Protein AF-A0A1Z8PYD3-F1 (afdb_monomer_lite)

Structure (mmCIF, N/CA/C/O backbone):
data_AF-A0A1Z8PYD3-F1
#
_entry.id   AF-A0A1Z8PYD3-F1
#
loop_
_atom_site.group_PDB
_atom_site.id
_atom_site.type_symbol
_atom_site.label_atom_id
_atom_site.label_alt_id
_atom_site.label_comp_id
_atom_site.label_asym_id
_atom_site.label_entity_id
_atom_site.label_seq_id
_atom_site.pdbx_PDB_ins_code
_atom_site.Cartn_x
_atom_site.Cartn_y
_atom_site.Cartn_z
_atom_site.occupancy
_atom_site.B_iso_or_equiv
_atom_site.auth_seq_id
_atom_site.auth_comp_id
_atom_site.auth_asym_id
_atom_site.auth_atom_id
_atom_site.pdbx_PDB_model_num
ATOM 1 N N . MET A 1 1 ? -31.401 2.989 8.892 1.00 47.44 1 MET A N 1
AT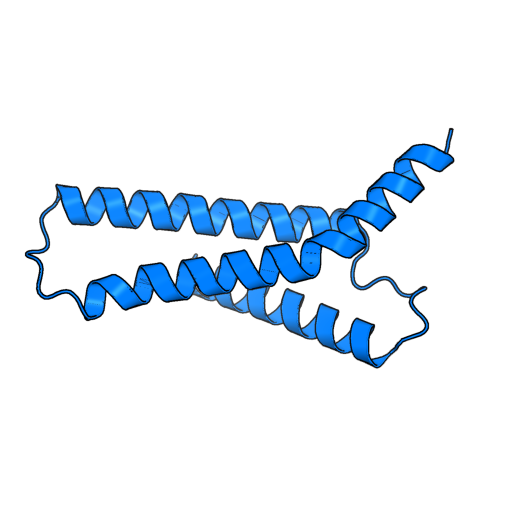OM 2 C CA . MET A 1 1 ? -30.452 2.799 7.770 1.00 47.44 1 MET A CA 1
ATOM 3 C C . MET A 1 1 ? -28.977 2.958 8.163 1.00 47.44 1 MET A C 1
ATOM 5 O O . MET A 1 1 ? -28.135 2.705 7.321 1.00 47.44 1 MET A O 1
ATOM 9 N N . ALA A 1 2 ? -28.637 3.248 9.429 1.00 58.34 2 ALA A N 1
ATOM 10 C CA . ALA A 1 2 ? -27.244 3.328 9.898 1.00 58.34 2 ALA A CA 1
ATOM 11 C C . ALA A 1 2 ? -26.487 1.977 9.936 1.00 58.34 2 ALA A C 1
ATOM 13 O O . ALA A 1 2 ? -25.269 1.954 10.019 1.00 58.34 2 ALA A O 1
ATOM 14 N N . SER A 1 3 ? -27.187 0.839 9.855 1.00 73.94 3 SER A N 1
ATOM 15 C CA . SER A 1 3 ? -26.572 -0.475 10.103 1.00 73.94 3 SER A CA 1
ATOM 16 C C . SER A 1 3 ? -25.615 -0.949 9.007 1.00 73.94 3 SER A C 1
ATOM 18 O O . SER A 1 3 ? -24.657 -1.643 9.324 1.00 73.94 3 SER A O 1
ATOM 20 N N . ILE A 1 4 ? -25.874 -0.620 7.736 1.00 81.44 4 ILE A N 1
ATOM 21 C CA . ILE A 1 4 ? -25.061 -1.126 6.617 1.00 81.44 4 ILE A CA 1
ATOM 22 C C . ILE A 1 4 ? -23.753 -0.346 6.534 1.00 81.44 4 ILE A C 1
ATOM 24 O O . ILE A 1 4 ? -22.697 -0.955 6.484 1.00 81.44 4 ILE A O 1
ATOM 28 N N . GLU A 1 5 ? -23.809 0.986 6.600 1.00 80.75 5 GLU A N 1
ATOM 29 C CA . GLU A 1 5 ? -22.611 1.829 6.542 1.00 80.75 5 GLU A CA 1
ATOM 30 C C . GLU A 1 5 ? -21.645 1.528 7.695 1.00 80.75 5 GLU A C 1
ATOM 32 O O . GLU A 1 5 ? -20.450 1.355 7.467 1.00 80.75 5 GLU A O 1
ATOM 37 N N . THR A 1 6 ? -22.156 1.391 8.925 1.00 81.00 6 THR A N 1
ATOM 38 C CA . THR A 1 6 ? -21.332 1.013 10.081 1.00 81.00 6 THR A CA 1
ATOM 39 C C . THR A 1 6 ? -20.727 -0.381 9.922 1.00 81.00 6 THR A C 1
ATOM 41 O O . THR A 1 6 ? -19.560 -0.569 10.258 1.00 81.00 6 THR A O 1
ATOM 44 N N . GLN A 1 7 ? -21.479 -1.352 9.392 1.00 82.88 7 GLN A N 1
ATOM 45 C CA . GLN A 1 7 ? -20.949 -2.694 9.148 1.00 82.88 7 GLN A CA 1
ATOM 46 C C . GLN A 1 7 ? -19.866 -2.675 8.064 1.00 82.88 7 GLN A C 1
ATOM 48 O O . GLN A 1 7 ? -18.773 -3.177 8.290 1.00 82.88 7 GLN A O 1
ATOM 53 N N . THR A 1 8 ? -20.116 -2.001 6.940 1.00 84.19 8 THR A N 1
ATOM 54 C CA . THR A 1 8 ? -19.136 -1.818 5.863 1.00 84.19 8 THR A CA 1
ATOM 55 C C . THR A 1 8 ? -17.863 -1.146 6.369 1.00 84.19 8 THR A C 1
ATOM 57 O O . THR A 1 8 ? -16.766 -1.556 6.002 1.00 84.19 8 THR A O 1
ATOM 60 N N . ARG A 1 9 ? -17.984 -0.151 7.255 1.00 83.94 9 ARG A N 1
ATOM 61 C CA . ARG A 1 9 ? -16.833 0.508 7.876 1.00 83.94 9 ARG A CA 1
ATOM 62 C C . ARG A 1 9 ? -16.007 -0.451 8.728 1.00 83.94 9 ARG A C 1
ATOM 64 O O . ARG A 1 9 ? -14.789 -0.459 8.600 1.00 83.94 9 ARG A O 1
ATOM 71 N N . LYS A 1 10 ? -16.661 -1.284 9.543 1.00 82.50 10 LYS A N 1
ATOM 72 C CA . LYS A 1 10 ? -15.998 -2.312 10.362 1.00 82.50 10 LYS A CA 1
ATOM 73 C C . LYS A 1 10 ? -15.313 -3.381 9.514 1.00 82.50 10 LYS A C 1
ATOM 75 O O . LYS A 1 10 ? -14.181 -3.752 9.807 1.00 82.50 10 LYS A O 1
ATOM 80 N N . ASP A 1 11 ? -15.970 -3.837 8.453 1.00 85.06 11 ASP A N 1
ATOM 81 C CA . ASP A 1 11 ? -15.416 -4.846 7.546 1.00 85.06 11 ASP A CA 1
ATOM 82 C C . ASP A 1 11 ? -14.166 -4.303 6.833 1.00 85.06 11 ASP A C 1
ATOM 84 O O . ASP A 1 11 ? -13.125 -4.961 6.790 1.00 85.06 11 ASP A O 1
ATOM 88 N N . ILE A 1 12 ? -14.237 -3.058 6.350 1.00 84.31 12 ILE A N 1
ATOM 89 C CA . ILE A 1 12 ? -13.102 -2.344 5.754 1.00 84.31 12 ILE A CA 1
ATOM 90 C C . ILE A 1 12 ? -11.986 -2.150 6.787 1.00 84.31 12 ILE A C 1
ATOM 92 O O . ILE A 1 12 ? -10.828 -2.435 6.489 1.00 84.31 12 ILE A O 1
ATOM 96 N N . ALA A 1 13 ? -12.318 -1.735 8.010 1.00 82.75 13 ALA A N 1
ATOM 97 C CA . ALA A 1 13 ? -11.350 -1.546 9.085 1.00 82.75 13 ALA A CA 1
ATOM 98 C C . ALA A 1 13 ? -10.610 -2.845 9.461 1.00 82.75 13 ALA A C 1
ATOM 100 O O . ALA A 1 13 ? -9.432 -2.803 9.810 1.00 82.75 13 ALA A O 1
ATOM 101 N N . CYS A 1 14 ? -11.275 -3.998 9.354 1.00 83.88 14 CYS A N 1
ATOM 102 C CA . CYS A 1 14 ? -10.673 -5.308 9.599 1.00 83.88 14 CYS A CA 1
ATOM 103 C C . CYS A 1 14 ? -9.729 -5.746 8.465 1.00 83.88 14 CYS A C 1
ATOM 105 O O . CYS A 1 14 ? -8.692 -6.348 8.730 1.00 83.88 14 CYS A O 1
ATOM 107 N N . PHE A 1 15 ? -10.069 -5.429 7.214 1.00 86.81 15 PHE A N 1
ATOM 108 C CA . PHE A 1 15 ? -9.305 -5.828 6.027 1.00 86.81 15 PHE A CA 1
ATOM 109 C C . PHE A 1 15 ? -8.091 -4.930 5.731 1.00 86.81 15 PHE A C 1
ATOM 111 O O . PHE A 1 15 ? -7.050 -5.410 5.281 1.00 86.81 15 PHE A O 1
ATOM 118 N N . LEU A 1 16 ? -8.217 -3.622 5.963 1.00 88.69 16 LEU A N 1
ATOM 119 C CA . LEU A 1 16 ? -7.214 -2.626 5.575 1.00 88.69 16 LEU A CA 1
ATOM 120 C C . LEU A 1 16 ? -5.786 -2.850 6.102 1.00 88.69 16 LEU A C 1
ATOM 122 O O . LEU A 1 16 ? -4.865 -2.556 5.343 1.00 88.69 16 LEU A O 1
ATOM 126 N N . PRO A 1 17 ? -5.550 -3.344 7.330 1.00 86.56 17 PRO A N 1
ATOM 127 C CA . PRO A 1 17 ? -4.189 -3.452 7.866 1.00 86.56 17 PRO A CA 1
ATOM 128 C C . PRO A 1 17 ? -3.352 -4.442 7.063 1.00 86.56 17 PRO A C 1
ATOM 130 O O . PRO A 1 17 ? -2.251 -4.125 6.619 1.00 86.56 17 PRO A O 1
ATOM 133 N N . GLU A 1 18 ? -3.926 -5.613 6.792 1.00 89.19 18 GLU A N 1
ATOM 134 C CA . GLU A 1 18 ? -3.293 -6.638 5.967 1.00 89.19 18 GLU A CA 1
ATOM 135 C C . GLU A 1 18 ? -3.098 -6.132 4.534 1.00 89.19 18 GLU A C 1
ATOM 137 O O . GLU A 1 18 ? -2.023 -6.275 3.957 1.00 89.19 18 GLU A O 1
ATOM 142 N N . ALA A 1 19 ? -4.109 -5.461 3.970 1.00 90.44 19 ALA A N 1
ATOM 143 C CA . ALA A 1 19 ? -4.031 -4.913 2.620 1.00 90.44 19 ALA A CA 1
ATOM 144 C C . ALA A 1 19 ? -2.915 -3.864 2.466 1.00 90.44 19 ALA A C 1
ATOM 146 O O . ALA A 1 19 ? -2.199 -3.874 1.463 1.00 90.44 19 ALA A O 1
ATOM 147 N N . ILE A 1 20 ? -2.747 -2.978 3.455 1.00 89.62 20 ILE A N 1
ATOM 148 C CA . ILE A 1 20 ? -1.672 -1.978 3.485 1.00 89.62 20 ILE A CA 1
ATOM 149 C C . ILE A 1 20 ? -0.316 -2.674 3.617 1.00 89.62 20 ILE A C 1
ATOM 151 O O . ILE A 1 20 ? 0.594 -2.362 2.848 1.00 89.62 20 ILE A O 1
ATOM 155 N N . SER A 1 21 ? -0.191 -3.645 4.528 1.00 90.12 21 SER A N 1
ATOM 156 C CA . SER A 1 21 ? 1.046 -4.408 4.724 1.00 90.12 21 SER A CA 1
ATOM 157 C C . SER A 1 21 ? 1.488 -5.110 3.436 1.00 90.12 21 SER A C 1
ATOM 159 O O . SER A 1 21 ? 2.611 -4.915 2.970 1.00 90.12 21 SER A O 1
ATOM 161 N N . VAL A 1 22 ? 0.577 -5.848 2.795 1.00 93.06 22 VAL A N 1
ATOM 162 C CA . VAL A 1 22 ? 0.847 -6.572 1.543 1.00 93.06 22 VAL A CA 1
ATOM 163 C C . VAL A 1 22 ? 1.207 -5.616 0.406 1.00 93.06 22 VAL A C 1
ATOM 165 O O . VAL A 1 22 ? 2.118 -5.905 -0.373 1.00 93.06 22 VAL A O 1
ATOM 168 N N . ALA A 1 23 ? 0.526 -4.472 0.290 1.00 91.94 23 ALA A N 1
ATOM 169 C CA . ALA A 1 23 ? 0.818 -3.491 -0.753 1.00 91.94 23 ALA A CA 1
ATOM 170 C C . ALA A 1 23 ? 2.222 -2.879 -0.591 1.00 91.94 23 ALA A C 1
ATOM 172 O O . ALA A 1 23 ? 2.955 -2.771 -1.578 1.00 91.94 23 ALA A O 1
ATOM 173 N N . LEU A 1 24 ? 2.617 -2.535 0.640 1.00 91.75 24 LEU A N 1
ATOM 174 C CA . LEU A 1 24 ? 3.953 -2.016 0.950 1.00 91.75 24 LEU A CA 1
ATOM 175 C C . LEU A 1 24 ? 5.046 -3.056 0.686 1.00 91.75 24 LEU A C 1
ATOM 177 O O . LEU A 1 24 ? 6.037 -2.753 0.020 1.00 91.75 24 LEU A O 1
ATOM 181 N N . GLU A 1 25 ? 4.867 -4.293 1.155 1.00 91.44 25 GLU A N 1
ATOM 182 C CA . GLU A 1 25 ? 5.826 -5.375 0.907 1.00 91.44 25 GLU A CA 1
ATOM 183 C C . GLU A 1 25 ? 5.977 -5.669 -0.584 1.00 91.44 25 GLU A C 1
ATOM 185 O O . GLU A 1 25 ? 7.099 -5.783 -1.077 1.00 91.44 25 GLU A O 1
ATOM 190 N N . SER A 1 26 ? 4.866 -5.712 -1.321 1.00 89.12 26 SER A N 1
ATOM 191 C CA . SER A 1 26 ? 4.877 -5.936 -2.769 1.00 89.12 26 SER A CA 1
ATOM 192 C C . SER A 1 26 ? 5.622 -4.822 -3.505 1.00 89.12 26 SER A C 1
ATOM 194 O O . SER A 1 26 ? 6.423 -5.103 -4.396 1.00 89.12 26 SER A O 1
ATOM 196 N N . TYR A 1 27 ? 5.407 -3.561 -3.117 1.00 91.06 27 TYR A N 1
ATOM 197 C CA . TYR A 1 27 ? 6.124 -2.421 -3.688 1.00 91.06 27 TYR A CA 1
ATOM 198 C C . TYR A 1 27 ? 7.630 -2.485 -3.395 1.00 91.06 27 TYR A C 1
ATOM 200 O O . TYR A 1 27 ? 8.454 -2.325 -4.301 1.00 91.06 27 TYR A O 1
ATOM 208 N N . ARG A 1 28 ? 8.009 -2.772 -2.144 1.00 89.50 28 ARG A N 1
ATOM 209 C CA . ARG A 1 28 ? 9.416 -2.915 -1.741 1.00 89.50 28 ARG A CA 1
ATOM 210 C C . ARG A 1 28 ? 10.095 -4.069 -2.468 1.00 89.50 28 ARG A C 1
ATOM 212 O O . ARG A 1 28 ? 11.201 -3.901 -2.968 1.00 89.50 28 ARG A O 1
ATOM 219 N N . TYR A 1 29 ? 9.426 -5.214 -2.571 1.00 87.38 29 TYR A N 1
ATOM 220 C CA . TYR A 1 29 ? 9.936 -6.365 -3.306 1.00 87.38 29 TYR A CA 1
ATOM 221 C C . TYR A 1 29 ? 10.155 -6.022 -4.781 1.00 87.38 29 TYR A C 1
ATOM 223 O O . TYR A 1 29 ? 11.247 -6.221 -5.304 1.00 87.38 29 TYR A O 1
ATOM 231 N N . PHE A 1 30 ? 9.151 -5.432 -5.434 1.00 86.50 30 PHE A N 1
ATOM 232 C CA . PHE A 1 30 ? 9.211 -5.091 -6.854 1.00 86.50 30 PHE A CA 1
ATOM 233 C C . PHE A 1 30 ? 10.317 -4.075 -7.176 1.00 86.50 30 PHE A C 1
ATOM 235 O O . PHE A 1 30 ? 11.035 -4.228 -8.162 1.00 86.50 30 PHE A O 1
ATOM 242 N N . THR A 1 31 ? 10.504 -3.072 -6.315 1.00 85.50 31 THR A N 1
ATOM 243 C CA . THR A 1 31 ? 11.552 -2.054 -6.491 1.00 85.50 31 THR A CA 1
ATOM 244 C C . THR A 1 31 ? 12.960 -2.575 -6.186 1.00 85.50 31 THR A C 1
ATOM 246 O O . THR A 1 31 ? 13.922 -2.117 -6.802 1.00 85.50 31 THR A O 1
ATOM 249 N N . GLN A 1 32 ? 13.106 -3.548 -5.281 1.00 82.06 32 GLN A N 1
ATOM 250 C CA . GLN A 1 32 ? 14.390 -4.194 -4.972 1.00 82.06 32 GLN A CA 1
ATOM 251 C C . GLN A 1 32 ? 14.788 -5.267 -6.000 1.00 82.06 32 GLN A C 1
ATOM 253 O O . GLN A 1 32 ? 15.977 -5.451 -6.273 1.00 82.06 32 GLN A O 1
ATOM 258 N N . ASP A 1 33 ? 13.816 -5.953 -6.606 1.00 71.69 33 ASP A N 1
ATOM 259 C CA . ASP A 1 33 ? 14.039 -7.032 -7.579 1.00 71.69 33 ASP A CA 1
ATOM 260 C C . ASP A 1 33 ? 14.840 -6.558 -8.810 1.00 71.69 33 ASP A C 1
ATOM 262 O O . ASP A 1 33 ? 15.738 -7.261 -9.282 1.00 71.69 33 ASP A O 1
ATOM 266 N N . GLN A 1 34 ? 14.630 -5.313 -9.256 1.00 61.66 34 GLN A N 1
ATOM 267 C CA . GLN A 1 34 ? 15.365 -4.727 -10.388 1.00 61.66 34 GLN A CA 1
ATOM 268 C C . GLN A 1 34 ? 16.852 -4.461 -10.121 1.00 61.66 34 GLN A C 1
ATOM 270 O O . GLN A 1 34 ? 17.634 -4.382 -11.063 1.00 61.66 34 GLN A O 1
ATOM 275 N N . ILE A 1 35 ? 17.273 -4.331 -8.858 1.00 58.06 35 ILE A N 1
ATOM 276 C CA . ILE A 1 35 ? 18.698 -4.173 -8.512 1.00 58.06 35 ILE A CA 1
ATOM 277 C C . ILE A 1 35 ? 19.436 -5.512 -8.675 1.00 58.06 35 ILE A C 1
ATOM 279 O O . ILE A 1 35 ? 20.644 -5.546 -8.903 1.00 58.06 35 ILE A O 1
ATOM 283 N N . THR A 1 36 ? 18.709 -6.626 -8.564 1.00 58.28 36 THR A N 1
ATOM 284 C CA . THR A 1 36 ? 19.296 -7.963 -8.411 1.00 58.28 36 THR A CA 1
ATOM 285 C C . THR A 1 36 ? 19.326 -8.737 -9.728 1.00 58.28 36 THR A C 1
ATOM 287 O O . THR A 1 36 ? 20.196 -9.585 -9.941 1.00 58.28 36 THR A O 1
ATOM 290 N N . LYS A 1 37 ? 18.396 -8.442 -10.640 1.00 64.31 37 LYS A N 1
ATOM 291 C CA . LYS A 1 37 ? 18.354 -9.044 -11.971 1.00 64.31 37 LYS A CA 1
ATOM 292 C C . LYS A 1 37 ? 19.277 -8.260 -12.891 1.00 64.31 37 LYS A C 1
ATOM 294 O O . LYS A 1 37 ? 19.016 -7.113 -13.224 1.00 64.31 37 LYS A O 1
ATOM 299 N N . ASN A 1 38 ? 20.367 -8.898 -13.306 1.00 61.38 38 ASN A N 1
ATOM 300 C CA . ASN A 1 38 ? 21.389 -8.365 -14.215 1.00 61.38 38 ASN A CA 1
ATOM 301 C C . ASN A 1 38 ? 20.859 -8.195 -15.666 1.00 61.38 38 ASN A C 1
ATOM 303 O O . ASN A 1 38 ? 21.556 -8.485 -16.639 1.00 61.38 38 ASN A O 1
ATOM 307 N N . GLU A 1 39 ? 19.586 -7.822 -15.813 1.00 70.00 39 GLU A N 1
ATOM 308 C CA . GLU A 1 39 ? 18.892 -7.598 -17.073 1.00 70.00 39 GLU A CA 1
ATOM 309 C C . GLU A 1 39 ? 19.255 -6.219 -17.632 1.00 70.00 39 GLU A C 1
ATOM 311 O O . GLU A 1 39 ? 19.417 -5.238 -16.905 1.00 70.00 39 GLU A O 1
ATOM 316 N N . ALA A 1 40 ? 19.391 -6.129 -18.956 1.00 74.31 40 ALA A N 1
ATOM 317 C CA . ALA A 1 40 ? 19.688 -4.862 -19.605 1.00 74.31 40 ALA A CA 1
ATOM 318 C C . ALA A 1 40 ? 18.522 -3.879 -19.413 1.00 74.31 40 ALA A C 1
ATOM 320 O O . ALA A 1 40 ? 17.398 -4.121 -19.863 1.00 74.31 40 ALA A O 1
ATOM 321 N N . ILE A 1 41 ? 18.800 -2.734 -18.788 1.00 79.19 41 ILE A N 1
ATOM 322 C CA . ILE A 1 41 ? 17.835 -1.642 -18.667 1.00 79.19 41 ILE A CA 1
ATOM 323 C C . ILE A 1 41 ? 17.618 -1.049 -20.063 1.00 79.19 41 ILE A C 1
ATOM 325 O O . ILE A 1 41 ? 18.494 -0.398 -20.632 1.00 79.19 41 ILE A O 1
ATOM 329 N N . THR A 1 42 ? 16.434 -1.278 -20.625 1.00 87.38 42 THR A N 1
ATOM 330 C CA . THR A 1 42 ? 15.983 -0.673 -21.881 1.00 87.38 42 THR A CA 1
ATOM 331 C C . THR A 1 42 ? 14.934 0.397 -21.578 1.00 87.38 42 THR A C 1
ATOM 333 O O . THR A 1 42 ? 14.282 0.333 -20.534 1.00 87.38 42 THR A O 1
ATOM 336 N N . PRO A 1 43 ? 14.673 1.351 -22.489 1.00 88.31 43 PRO A N 1
ATOM 337 C CA . PRO A 1 43 ? 13.590 2.317 -22.300 1.00 88.31 43 PRO A CA 1
ATOM 338 C C . PRO A 1 43 ? 12.221 1.662 -22.055 1.00 88.31 43 PRO A C 1
ATOM 340 O O . PRO A 1 43 ? 11.405 2.192 -21.303 1.00 88.31 43 PRO A O 1
ATOM 343 N N . LYS A 1 44 ? 11.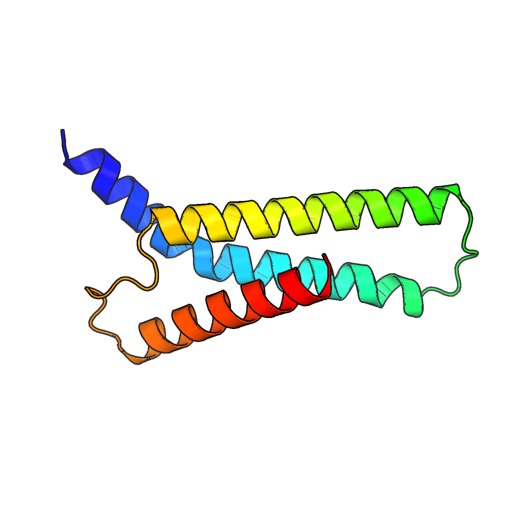976 0.491 -22.662 1.00 88.25 44 LYS A N 1
ATOM 344 C CA . LYS A 1 44 ? 10.740 -0.275 -22.483 1.00 88.25 44 LYS A CA 1
ATOM 345 C C . LYS A 1 44 ? 10.646 -0.864 -21.074 1.00 88.25 44 LYS A C 1
ATOM 347 O O . LYS A 1 44 ? 9.673 -0.582 -20.383 1.00 88.25 44 LYS A O 1
ATOM 352 N N . THR A 1 45 ? 11.663 -1.613 -20.639 1.00 85.38 45 THR A N 1
ATOM 353 C CA . THR A 1 45 ? 11.673 -2.239 -19.304 1.00 85.38 45 THR A CA 1
ATOM 354 C C . THR A 1 45 ? 11.682 -1.189 -18.192 1.00 85.38 45 THR A C 1
ATOM 356 O O . THR A 1 45 ? 10.983 -1.341 -17.193 1.00 85.38 45 THR A O 1
ATOM 359 N N . PHE A 1 46 ? 12.362 -0.058 -18.409 1.00 84.88 46 PHE A N 1
ATOM 360 C CA . PHE A 1 46 ? 12.302 1.104 -17.524 1.00 84.88 46 PHE A CA 1
ATOM 361 C C . PHE A 1 46 ? 10.880 1.671 -17.407 1.00 84.88 46 PHE A C 1
ATOM 363 O O . PHE A 1 46 ? 10.403 1.897 -16.294 1.00 84.88 46 PHE A O 1
ATOM 370 N N . LYS A 1 47 ? 10.194 1.898 -18.537 1.00 90.44 47 LYS A N 1
ATOM 371 C CA . LYS A 1 47 ? 8.824 2.429 -18.557 1.00 90.44 47 LYS A CA 1
ATOM 372 C C . LYS A 1 47 ? 7.839 1.485 -17.872 1.00 90.44 47 LYS A C 1
ATOM 374 O O . LYS A 1 47 ? 7.070 1.940 -17.034 1.00 90.44 47 LYS A O 1
ATOM 379 N N . GLU A 1 48 ? 7.864 0.202 -18.221 1.00 89.88 48 GLU A N 1
ATOM 380 C CA . GLU A 1 48 ? 6.960 -0.810 -17.659 1.00 89.88 48 GLU A CA 1
ATOM 381 C C . GLU A 1 48 ? 7.122 -0.916 -16.139 1.00 89.88 48 GLU A C 1
ATOM 383 O O . GLU A 1 48 ? 6.131 -0.893 -15.411 1.00 89.88 48 GLU A O 1
ATOM 388 N N . HIS A 1 49 ? 8.367 -0.927 -15.653 1.00 87.44 49 HIS A N 1
ATOM 389 C CA . HIS A 1 49 ? 8.654 -0.902 -14.222 1.00 87.44 49 HIS A CA 1
ATOM 390 C C . HIS A 1 49 ? 8.104 0.360 -13.542 1.00 87.44 49 HIS A C 1
ATOM 392 O O . HIS A 1 49 ? 7.405 0.272 -12.535 1.00 87.44 49 HIS A O 1
ATOM 398 N N . HIS A 1 50 ? 8.367 1.545 -14.099 1.00 88.38 50 HIS A N 1
ATOM 399 C CA . HIS A 1 50 ? 7.889 2.798 -13.507 1.00 88.38 50 HIS A CA 1
ATOM 400 C C . HIS A 1 50 ? 6.364 2.921 -13.522 1.00 88.38 50 HIS A C 1
ATOM 402 O O . HIS A 1 50 ? 5.791 3.451 -12.572 1.00 88.38 50 HIS A O 1
ATOM 408 N N . ASP A 1 51 ? 5.697 2.442 -14.570 1.00 92.31 51 ASP A N 1
ATOM 409 C CA . ASP A 1 51 ? 4.236 2.434 -14.632 1.00 92.31 51 ASP A CA 1
ATOM 410 C C . ASP A 1 51 ? 3.652 1.498 -13.558 1.00 92.31 51 ASP A C 1
ATOM 412 O O . ASP A 1 51 ? 2.722 1.893 -12.854 1.00 92.31 51 ASP A O 1
ATOM 416 N N . ALA A 1 52 ? 4.245 0.317 -13.345 1.00 89.31 52 ALA A N 1
ATOM 417 C CA . ALA A 1 52 ? 3.854 -0.582 -12.258 1.00 89.31 52 ALA A CA 1
ATOM 418 C C . ALA A 1 52 ? 4.056 0.054 -10.869 1.00 89.31 52 ALA A C 1
ATOM 420 O O . ALA A 1 52 ? 3.154 -0.006 -10.032 1.00 89.31 52 ALA A O 1
ATOM 421 N N . CYS A 1 53 ? 5.180 0.745 -10.642 1.00 89.69 53 CYS A N 1
ATOM 422 C CA . CYS A 1 53 ? 5.419 1.485 -9.400 1.00 89.69 53 CYS A CA 1
ATOM 423 C C . CYS A 1 53 ? 4.369 2.576 -9.162 1.00 89.69 53 CYS A C 1
ATOM 425 O O . CYS A 1 53 ? 3.844 2.690 -8.058 1.00 89.69 53 CYS A O 1
ATOM 427 N N . LYS A 1 54 ? 4.008 3.351 -10.192 1.00 92.19 54 LYS A N 1
ATOM 428 C CA . LYS A 1 54 ? 2.961 4.382 -10.077 1.00 92.19 54 LYS A CA 1
ATOM 429 C C . LYS A 1 54 ? 1.612 3.785 -9.695 1.00 92.19 54 LYS A C 1
ATOM 431 O O . LYS A 1 54 ? 0.910 4.352 -8.864 1.00 92.19 54 LYS A O 1
ATOM 436 N N . VAL A 1 55 ? 1.253 2.646 -10.287 1.00 93.38 55 VAL A N 1
ATOM 437 C CA . VAL A 1 55 ? 0.011 1.936 -9.954 1.00 93.38 55 VAL A CA 1
ATOM 438 C C . VAL A 1 55 ? 0.036 1.449 -8.504 1.00 93.38 55 VAL A C 1
ATOM 440 O O . VAL A 1 55 ? -0.947 1.639 -7.790 1.00 93.38 55 VAL A O 1
ATOM 443 N N . ALA A 1 56 ? 1.152 0.879 -8.045 1.00 90.69 56 ALA A N 1
ATOM 444 C CA . ALA A 1 56 ? 1.307 0.439 -6.660 1.00 90.69 56 ALA A CA 1
ATOM 445 C C . ALA A 1 56 ? 1.184 1.608 -5.665 1.00 90.69 56 ALA A C 1
ATOM 447 O O . ALA A 1 56 ? 0.437 1.507 -4.693 1.00 90.69 56 ALA A O 1
ATOM 448 N N . ILE A 1 57 ? 1.835 2.741 -5.944 1.00 90.94 57 ILE A N 1
ATOM 449 C CA . ILE A 1 57 ? 1.737 3.963 -5.129 1.00 90.94 57 ILE A CA 1
ATOM 450 C C . ILE A 1 57 ? 0.287 4.463 -5.080 1.00 90.94 57 ILE A C 1
ATOM 452 O O . ILE A 1 57 ? -0.251 4.686 -3.998 1.00 90.94 57 ILE A O 1
ATOM 456 N N . ALA A 1 58 ? -0.390 4.558 -6.229 1.00 93.94 58 ALA A N 1
ATOM 457 C CA . ALA A 1 58 ? -1.792 4.974 -6.284 1.00 93.94 58 ALA A CA 1
ATOM 458 C C . ALA A 1 58 ? -2.721 4.029 -5.495 1.00 93.94 58 ALA A C 1
ATOM 460 O O . ALA A 1 58 ? -3.687 4.477 -4.873 1.00 93.94 58 ALA A O 1
ATOM 461 N N . HIS A 1 59 ? -2.427 2.726 -5.489 1.00 93.38 59 HIS A N 1
ATOM 462 C CA . HIS A 1 59 ? -3.158 1.749 -4.687 1.00 93.38 59 HIS A CA 1
ATOM 463 C C . HIS A 1 59 ? -2.940 1.970 -3.182 1.00 93.38 59 HIS A C 1
ATOM 465 O O . HIS A 1 59 ? -3.914 2.014 -2.432 1.00 93.38 59 HIS A O 1
ATOM 471 N N . ILE A 1 60 ? -1.697 2.193 -2.744 1.00 92.19 60 ILE A N 1
ATOM 472 C CA . ILE A 1 60 ? -1.372 2.507 -1.342 1.00 92.19 60 ILE A CA 1
ATOM 473 C C . ILE A 1 60 ? -2.097 3.784 -0.894 1.00 92.19 60 ILE A C 1
ATOM 475 O O . ILE A 1 60 ? -2.734 3.798 0.160 1.00 92.19 60 ILE A O 1
ATOM 479 N N . GLU A 1 61 ? -2.097 4.841 -1.711 1.00 92.56 61 GLU A N 1
ATOM 480 C CA . GLU A 1 61 ? -2.844 6.067 -1.406 1.00 92.56 61 GLU A CA 1
ATOM 481 C C . GLU A 1 61 ? -4.343 5.821 -1.225 1.00 92.56 61 GLU A C 1
ATOM 483 O O . GLU A 1 61 ? -4.974 6.434 -0.357 1.00 92.56 61 GLU A O 1
ATOM 488 N N . LEU A 1 62 ? -4.934 4.961 -2.059 1.00 94.31 62 LEU A N 1
ATOM 489 C CA . LEU A 1 62 ? -6.345 4.607 -1.961 1.00 94.31 62 LEU A CA 1
ATOM 490 C C . LEU A 1 62 ? -6.636 3.875 -0.647 1.00 94.31 62 LEU A C 1
ATOM 492 O O . LEU A 1 62 ? -7.599 4.227 0.033 1.00 94.31 62 LEU A O 1
ATOM 496 N N . LEU A 1 63 ? -5.789 2.920 -0.257 1.00 91.88 63 LEU A N 1
ATOM 497 C CA . LEU A 1 63 ? -5.918 2.207 1.016 1.00 91.88 63 LEU A CA 1
ATOM 498 C C . LEU A 1 63 ? -5.812 3.165 2.211 1.00 91.88 63 LEU A C 1
ATOM 500 O O . LEU A 1 63 ? -6.626 3.092 3.128 1.00 91.88 63 LEU A O 1
ATOM 504 N N . LEU A 1 64 ? -4.896 4.137 2.171 1.00 89.06 64 LEU A N 1
ATOM 505 C CA . LEU A 1 64 ? -4.785 5.166 3.212 1.00 89.06 64 LEU A CA 1
ATOM 506 C C . LEU A 1 64 ? -6.006 6.095 3.260 1.00 89.06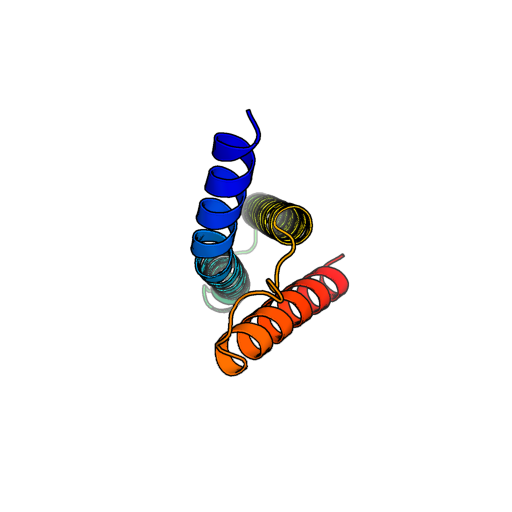 64 LEU A C 1
ATOM 508 O O . LEU A 1 64 ? -6.453 6.489 4.338 1.00 89.06 64 LEU A O 1
ATOM 512 N N . LYS A 1 65 ? -6.578 6.448 2.102 1.00 91.06 65 LYS A N 1
ATOM 513 C CA . LYS A 1 65 ? -7.836 7.213 2.037 1.00 91.06 65 LYS A CA 1
ATOM 514 C C . LYS A 1 65 ? -8.990 6.419 2.654 1.00 91.06 65 LYS A C 1
ATOM 516 O O . LYS A 1 65 ? -9.768 6.996 3.412 1.00 91.06 65 LYS A O 1
ATOM 521 N N . LEU A 1 66 ? -9.068 5.118 2.378 1.00 88.44 66 LEU A N 1
ATOM 522 C CA . LEU A 1 66 ? -10.062 4.223 2.970 1.00 88.44 66 LEU A CA 1
ATOM 523 C C . LEU A 1 66 ? -9.863 4.058 4.480 1.00 88.44 66 LEU A C 1
ATOM 525 O O . LEU A 1 66 ? -10.850 4.086 5.205 1.00 88.44 66 LEU A O 1
ATOM 529 N N . ALA A 1 67 ? -8.623 3.972 4.967 1.00 85.81 67 ALA A N 1
ATOM 530 C CA . ALA A 1 67 ? -8.327 3.911 6.400 1.00 85.81 67 ALA A CA 1
ATOM 531 C C . ALA A 1 67 ? -8.800 5.164 7.140 1.00 85.81 67 ALA A C 1
ATOM 533 O O . ALA A 1 67 ? -9.456 5.058 8.174 1.00 85.81 67 ALA A O 1
ATOM 534 N N . ARG A 1 68 ? -8.557 6.349 6.566 1.00 85.12 68 ARG A N 1
ATOM 535 C CA . ARG A 1 68 ? -9.076 7.611 7.113 1.00 85.12 68 ARG A CA 1
ATOM 536 C C . ARG A 1 68 ? -10.601 7.663 7.107 1.00 85.12 68 ARG A C 1
ATOM 538 O O . ARG A 1 68 ? -11.192 8.101 8.086 1.00 85.12 68 ARG A O 1
ATOM 545 N N . TRP A 1 69 ? -11.238 7.215 6.024 1.00 86.75 69 TRP A N 1
ATOM 546 C CA . TRP A 1 69 ? -12.701 7.129 5.953 1.00 86.75 69 TRP A CA 1
ATOM 547 C C . TRP A 1 69 ? -13.271 6.135 6.976 1.00 86.75 69 TRP A C 1
ATOM 549 O O . TRP A 1 69 ? -14.330 6.377 7.550 1.00 86.75 69 TRP A O 1
ATOM 559 N N . ALA A 1 70 ? -12.549 5.044 7.234 1.00 82.12 70 ALA A N 1
ATOM 560 C CA . ALA A 1 70 ? -12.915 4.039 8.219 1.00 82.12 70 ALA A CA 1
ATOM 561 C C . ALA A 1 70 ? -12.607 4.439 9.671 1.00 82.12 70 ALA A C 1
ATOM 563 O O . ALA A 1 70 ? -12.853 3.635 10.564 1.00 82.12 70 ALA A O 1
ATOM 564 N N . GLU A 1 71 ? -1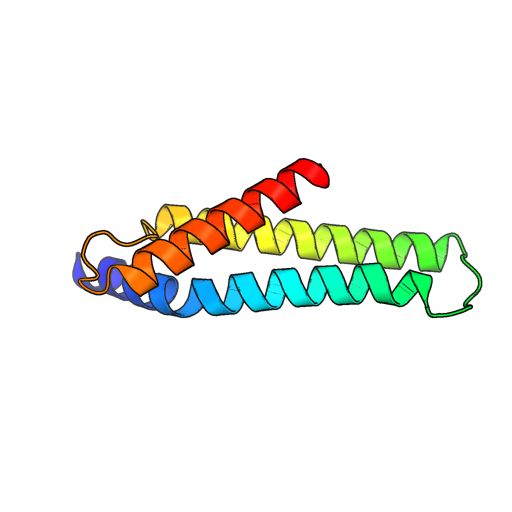2.112 5.662 9.905 1.00 78.75 71 GLU A N 1
ATOM 565 C CA . GLU A 1 71 ? -11.724 6.178 11.226 1.00 78.75 71 GLU A CA 1
ATOM 566 C C . GLU A 1 71 ? -10.682 5.292 11.933 1.00 78.75 71 GLU A C 1
ATOM 568 O O . GLU A 1 71 ? -10.668 5.177 13.154 1.00 78.75 71 GLU A O 1
ATOM 573 N N . LEU A 1 72 ? -9.783 4.669 11.162 1.00 71.50 72 LEU A N 1
ATOM 574 C CA . LEU A 1 72 ? -8.649 3.936 11.714 1.00 71.50 72 LEU A CA 1
ATOM 575 C C . LEU A 1 72 ? -7.517 4.891 12.141 1.00 71.50 72 LEU A C 1
ATOM 577 O O . LEU A 1 72 ? -7.194 5.816 11.386 1.00 71.50 72 LEU A O 1
ATOM 581 N N . PRO A 1 73 ? -6.845 4.637 13.281 1.00 62.91 73 PRO A N 1
ATOM 582 C CA . PRO A 1 73 ? -7.072 3.531 14.218 1.00 62.91 73 PRO A CA 1
ATOM 583 C C . PRO A 1 73 ? -8.339 3.752 15.074 1.00 62.91 73 PRO A C 1
ATOM 585 O O . PRO A 1 73 ? -8.546 4.839 15.605 1.00 62.91 73 PRO A O 1
ATOM 588 N N . ASP A 1 74 ? -9.207 2.730 15.154 1.00 66.75 74 ASP A N 1
ATOM 589 C CA . ASP A 1 74 ? -10.547 2.848 15.759 1.00 66.75 74 ASP A CA 1
ATOM 590 C C . ASP A 1 74 ? -10.465 2.945 17.296 1.00 66.75 74 ASP A C 1
ATOM 592 O O . ASP A 1 74 ? -10.171 1.935 17.944 1.00 66.75 74 ASP A O 1
ATOM 596 N N . PRO A 1 75 ? -10.787 4.099 17.909 1.00 59.38 75 PRO A N 1
ATOM 597 C CA . PRO A 1 75 ? -10.654 4.306 19.350 1.00 59.38 75 PRO A CA 1
ATOM 598 C C . PRO A 1 75 ? -11.565 3.404 20.203 1.00 59.38 75 PRO A C 1
ATOM 600 O O . PRO A 1 75 ? -11.420 3.387 21.424 1.00 59.38 75 PRO A O 1
ATOM 603 N N . GLN A 1 76 ? -12.504 2.665 19.597 1.00 60.00 76 GLN A N 1
ATOM 604 C CA . GLN A 1 76 ? -13.373 1.703 20.284 1.00 60.00 76 GLN A CA 1
ATOM 605 C C . GLN A 1 76 ? -12.760 0.301 20.414 1.00 60.00 76 GLN A C 1
ATOM 607 O O . GLN A 1 76 ? -13.320 -0.547 21.111 1.00 60.00 76 GLN A O 1
ATOM 612 N N . ILE A 1 77 ? -11.624 0.026 19.766 1.00 63.38 77 ILE A N 1
ATOM 613 C CA . ILE A 1 77 ? -10.896 -1.229 19.962 1.00 63.38 77 ILE A CA 1
ATOM 614 C C . ILE A 1 77 ? -10.199 -1.169 21.328 1.00 63.38 77 ILE A C 1
ATOM 616 O O . ILE A 1 77 ? -9.233 -0.434 21.511 1.00 63.38 77 ILE A O 1
ATOM 620 N N . GLU A 1 78 ? -10.676 -1.977 22.281 1.00 58.59 78 GLU A N 1
ATOM 621 C CA . GLU A 1 78 ? -10.124 -2.075 23.648 1.00 58.59 78 GLU A CA 1
ATOM 622 C C . GLU A 1 78 ? -8.660 -2.556 23.683 1.00 58.59 78 GLU A C 1
ATOM 624 O O . GLU A 1 78 ? -7.940 -2.339 24.658 1.00 58.59 78 GLU A O 1
ATOM 629 N N . ASP A 1 79 ? -8.202 -3.191 22.604 1.00 72.19 79 ASP A N 1
ATOM 630 C CA . ASP A 1 79 ? -6.842 -3.693 22.431 1.00 72.19 79 ASP 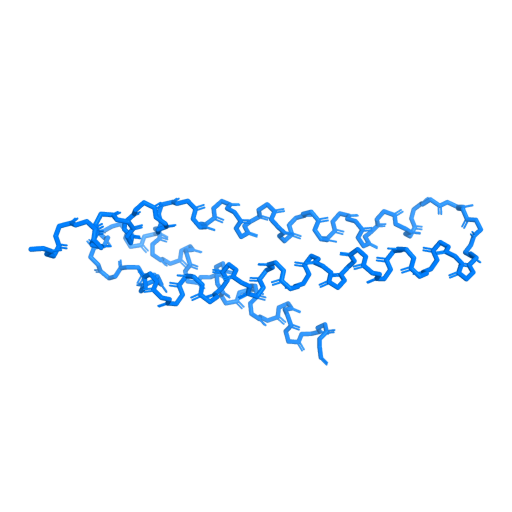A CA 1
ATOM 631 C C . ASP A 1 79 ? -5.882 -2.551 22.039 1.00 72.19 79 ASP A C 1
ATOM 633 O O . ASP A 1 79 ? -5.684 -2.232 20.860 1.00 72.19 79 ASP A O 1
ATOM 637 N N . GLN A 1 80 ? -5.300 -1.915 23.061 1.00 70.06 80 GLN A N 1
ATOM 638 C CA . GLN A 1 80 ? -4.348 -0.806 22.922 1.00 70.06 80 GLN A CA 1
ATOM 639 C C . GLN A 1 80 ? -3.112 -1.170 22.083 1.00 70.06 80 GLN A C 1
ATOM 641 O O . GLN A 1 80 ? -2.572 -0.304 21.390 1.00 70.06 80 GLN A O 1
ATOM 646 N N . ASP A 1 81 ? -2.683 -2.436 22.090 1.00 74.00 81 ASP A N 1
ATOM 647 C CA . ASP A 1 81 ? -1.531 -2.887 21.305 1.00 74.00 81 ASP A CA 1
ATOM 648 C C . ASP A 1 81 ? -1.866 -2.924 19.811 1.00 74.00 81 ASP A C 1
ATOM 650 O O . ASP A 1 81 ? -1.084 -2.432 18.993 1.00 74.00 81 ASP A O 1
ATOM 654 N N . LYS A 1 82 ? -3.059 -3.406 19.435 1.00 70.44 82 LYS A N 1
ATOM 655 C CA . LYS A 1 82 ? -3.526 -3.355 18.037 1.00 70.44 82 LYS A CA 1
ATOM 656 C C . LYS A 1 82 ? -3.722 -1.929 17.535 1.00 70.44 82 LYS A C 1
ATOM 658 O O . LYS A 1 82 ? -3.382 -1.636 16.391 1.00 70.44 82 LYS A O 1
ATOM 663 N N . GLN A 1 83 ? -4.234 -1.036 18.382 1.00 74.75 83 GLN A N 1
ATOM 664 C CA . GLN A 1 83 ? -4.374 0.389 18.061 1.00 74.75 83 GLN A CA 1
ATOM 665 C C . GLN A 1 83 ? -3.024 1.042 17.766 1.00 74.75 83 GLN A C 1
ATOM 667 O O . GLN A 1 83 ? -2.865 1.749 16.768 1.00 74.75 83 GLN A O 1
ATOM 672 N N . LYS A 1 84 ? -2.027 0.758 18.606 1.00 78.69 84 LYS A N 1
ATOM 673 C CA . LYS A 1 84 ? -0.672 1.272 18.434 1.00 78.69 84 LYS A CA 1
ATOM 674 C C . LYS A 1 84 ? -0.008 0.712 17.174 1.00 78.69 84 LYS A C 1
ATOM 676 O O . LYS A 1 84 ? 0.512 1.490 16.380 1.00 78.69 84 LYS A O 1
ATOM 681 N N . GLN A 1 85 ? -0.101 -0.599 16.943 1.00 79.50 85 GLN A N 1
ATOM 682 C CA . GLN A 1 85 ? 0.416 -1.243 15.728 1.00 79.50 85 GLN A CA 1
ATOM 683 C C . GLN A 1 85 ? -0.212 -0.661 14.455 1.00 79.50 85 GLN A C 1
ATOM 685 O O . GLN A 1 85 ? 0.494 -0.390 13.485 1.00 79.50 85 GLN A O 1
ATOM 690 N N . MET A 1 86 ? -1.525 -0.419 14.467 1.00 76.88 86 MET A N 1
ATOM 691 C CA . MET A 1 86 ? -2.233 0.219 13.358 1.00 76.88 86 MET A CA 1
ATOM 692 C C . MET A 1 86 ? -1.721 1.635 13.096 1.00 76.88 86 MET A C 1
ATOM 694 O O . MET A 1 86 ? -1.417 1.986 11.956 1.00 76.88 86 MET A O 1
ATOM 698 N N . SER A 1 87 ? -1.618 2.450 14.148 1.00 82.25 87 SER A N 1
ATOM 699 C CA . SER A 1 87 ? -1.140 3.828 14.034 1.00 82.25 87 SER A CA 1
ATOM 700 C C . SER A 1 87 ? 0.282 3.878 13.474 1.00 82.25 87 SER A C 1
ATOM 702 O O . SER A 1 87 ? 0.555 4.658 12.566 1.00 82.25 8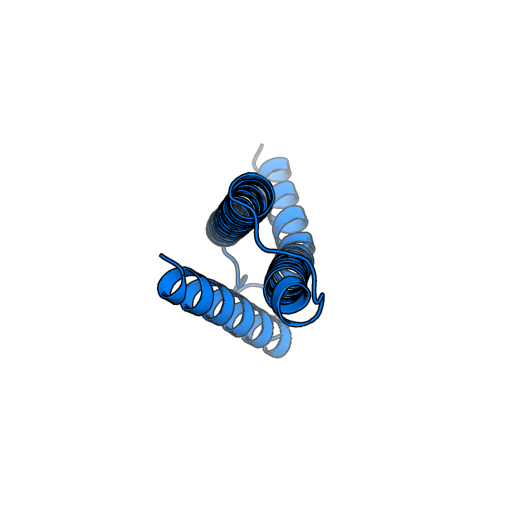7 SER A O 1
ATOM 704 N N . GLU A 1 88 ? 1.169 3.009 13.966 1.00 85.00 88 GLU A N 1
ATOM 705 C CA . GLU A 1 88 ? 2.546 2.891 13.481 1.00 85.00 88 GLU A CA 1
ATOM 706 C C . GLU A 1 88 ? 2.601 2.459 12.006 1.00 85.00 88 GLU A C 1
ATOM 708 O O . GLU A 1 88 ? 3.425 2.964 11.243 1.00 85.00 88 GLU A O 1
ATOM 713 N N . MET A 1 89 ? 1.718 1.551 11.577 1.00 81.88 89 MET A N 1
ATOM 714 C CA . MET A 1 89 ? 1.648 1.099 10.185 1.00 81.88 89 MET A CA 1
ATOM 715 C C . MET A 1 89 ? 1.175 2.215 9.242 1.00 81.88 89 MET A C 1
ATOM 717 O O . MET A 1 89 ? 1.784 2.423 8.193 1.00 81.88 89 MET A O 1
ATOM 721 N N . ILE A 1 90 ? 0.134 2.963 9.626 1.00 86.00 90 ILE A N 1
ATOM 722 C CA . ILE A 1 90 ? -0.378 4.106 8.851 1.00 86.00 90 ILE A CA 1
ATOM 723 C C . ILE A 1 90 ? 0.687 5.203 8.747 1.00 86.00 90 ILE A C 1
ATOM 725 O O . ILE A 1 90 ? 0.900 5.761 7.669 1.00 86.00 90 ILE A O 1
ATOM 729 N N . GLU A 1 91 ? 1.376 5.501 9.849 1.00 86.81 91 GLU A N 1
ATOM 730 C CA . GLU A 1 91 ? 2.424 6.518 9.875 1.00 86.81 91 GLU A CA 1
ATOM 731 C C . GLU A 1 91 ? 3.608 6.134 8.979 1.00 86.81 91 GLU A C 1
ATOM 733 O O . GLU A 1 91 ? 4.045 6.949 8.164 1.00 86.81 91 GLU A O 1
ATOM 738 N N . ARG A 1 92 ? 4.075 4.880 9.049 1.00 84.44 92 ARG A N 1
ATOM 739 C CA . ARG A 1 92 ? 5.136 4.373 8.161 1.00 84.44 92 ARG A CA 1
ATOM 740 C C . ARG A 1 92 ? 4.737 4.449 6.694 1.00 84.44 92 ARG A C 1
ATOM 742 O O . ARG A 1 92 ? 5.508 4.960 5.889 1.00 84.44 92 ARG A O 1
ATOM 749 N N . ALA A 1 93 ? 3.525 4.011 6.354 1.00 82.56 93 ALA A N 1
ATOM 750 C CA . ALA A 1 93 ? 3.019 4.081 4.986 1.00 82.56 93 ALA A CA 1
ATOM 751 C C . ALA A 1 93 ? 3.002 5.527 4.454 1.00 82.56 93 ALA A C 1
ATOM 753 O O . ALA A 1 93 ? 3.389 5.780 3.313 1.00 82.56 93 ALA A O 1
ATOM 754 N N . GLN A 1 94 ? 2.596 6.493 5.286 1.00 82.69 94 GLN A N 1
ATOM 755 C CA . GLN A 1 94 ? 2.579 7.907 4.912 1.00 82.69 94 GLN A CA 1
ATOM 756 C C . GLN A 1 94 ? 3.992 8.490 4.754 1.00 82.69 94 GLN A C 1
ATOM 758 O O . GLN A 1 94 ? 4.228 9.275 3.836 1.00 82.69 94 GLN A O 1
ATOM 763 N N . GLN A 1 95 ? 4.931 8.115 5.626 1.00 88.00 95 GLN A N 1
ATOM 764 C CA . GLN A 1 95 ? 6.335 8.526 5.525 1.00 88.00 95 GLN A CA 1
ATOM 765 C C . GLN A 1 95 ? 6.999 7.972 4.261 1.00 88.00 95 GLN A C 1
ATOM 767 O O . GLN A 1 95 ? 7.679 8.718 3.558 1.00 88.00 95 GLN A O 1
ATOM 772 N N . GLU A 1 96 ? 6.767 6.695 3.943 1.00 82.12 96 GLU A N 1
ATOM 773 C CA . GLU A 1 96 ? 7.262 6.082 2.711 1.00 82.12 96 GLU A CA 1
ATOM 774 C C . GLU A 1 96 ? 6.700 6.802 1.481 1.00 82.12 96 GLU A C 1
ATOM 776 O O . GLU A 1 96 ? 7.478 7.200 0.618 1.00 82.12 96 GLU A O 1
ATOM 781 N N . LEU A 1 97 ? 5.392 7.080 1.431 1.00 82.25 97 LEU A N 1
ATOM 782 C CA . LEU A 1 97 ? 4.783 7.824 0.322 1.00 82.25 97 LEU A CA 1
ATOM 783 C C . LEU A 1 97 ? 5.435 9.201 0.129 1.00 82.25 97 LEU A C 1
ATOM 785 O O . LEU A 1 97 ? 5.849 9.534 -0.977 1.00 82.25 97 LEU A O 1
ATOM 789 N N . ASN A 1 98 ? 5.592 9.961 1.215 1.00 83.19 98 ASN A N 1
ATOM 790 C CA . ASN A 1 98 ? 6.205 11.290 1.182 1.00 83.19 98 ASN A CA 1
ATOM 791 C C . ASN A 1 98 ? 7.672 11.263 0.724 1.00 83.19 98 ASN A C 1
ATOM 793 O O . ASN A 1 98 ? 8.186 12.279 0.274 1.00 83.19 98 ASN A O 1
ATOM 797 N N . SER A 1 99 ? 8.370 10.135 0.874 1.00 79.62 99 SER A N 1
ATOM 798 C CA . SER A 1 99 ? 9.739 9.979 0.370 1.00 79.62 99 SER A CA 1
ATOM 799 C C . SER A 1 99 ? 9.802 9.668 -1.133 1.00 79.62 99 SER A C 1
ATOM 801 O O . SER A 1 99 ? 10.860 9.816 -1.744 1.00 79.62 99 SER A O 1
ATOM 803 N N . LEU A 1 100 ? 8.684 9.223 -1.718 1.00 70.94 100 LEU A N 1
ATOM 804 C CA . LEU A 1 100 ? 8.570 8.757 -3.104 1.00 70.94 100 LEU A CA 1
ATOM 805 C C . LEU A 1 100 ? 7.934 9.791 -4.050 1.00 70.94 100 LEU A C 1
ATOM 807 O O . LEU A 1 100 ? 8.070 9.648 -5.267 1.00 70.94 100 LEU A O 1
ATOM 811 N N . THR A 1 101 ? 7.233 10.791 -3.509 1.00 52.19 101 THR A N 1
ATOM 812 C CA . THR A 1 101 ? 6.557 11.890 -4.230 1.00 52.19 101 THR A CA 1
ATOM 813 C C . THR A 1 101 ? 7.223 13.228 -3.964 1.00 52.19 101 THR A C 1
ATOM 815 O O . THR A 1 101 ? 7.403 13.997 -4.933 1.00 52.19 101 THR A O 1
#

Secondary structure (DSSP, 8-state):
-HHHHHHHHHHHHHHHHHHHHHHHHHHHHHHHHHHHS-----HHHHHHHHHHHHHHHHHHHHHHHHHHHTTSS-TT-S-HHHHHHHHHHHHHHHHHHHHH-

pLDDT: mean 81.34, std 10.69, range [47.44, 94.31]

Sequence (101 aa):
MASIETQTRKDIACFLPEAISVALESYRYFTQDQITKNEAITPKTFKEHHDACKVAIAHIELLLKLARWAELPDPQIEDQDKQKQMSEMIERAQQELNSLT

Foldseek 3Di:
DVVPVLVVLVVLLVPLLVVLVVLVVVLVCLVVVVVVPPDDDDPVVVVVSVVVNVVSLVSNVVSLVSCVVSVPVDPPPPPVVVNVVRVVSSVVSVVVSVVVD

Radius of gyration: 16.82 Å; chains: 1; bounding box: 52×21×46 Å